Protein AF-A0ABD0QD83-F1 (afdb_monomer)

pLDDT: mean 93.02, std 9.07, range [55.09, 98.88]

Radius of gyration: 26.38 Å; Cα contacts (8 Å, |Δi|>4): 254; chains: 1; bounding box: 64×95×53 Å

Organism: Cirrhinus mrigala (NCBI:txid683832)

Secondary structure (DSSP, 8-state):
-PPPPPPPPPPPPPPPPPPPPPP-----EEEEEE-SSSSPPPPPTT-EEEEEEEEEEEEEETTEEEE--TTSGGGEESS--SS--EEE-TTS-EEES-SS-EEEE-B-SPPPPTT-PPP-GGGGGGGBPEEEEEEESS-------SSSSPPPPPTTPPP---------

Sequence (168 aa):
PRGYPGPSGPSGMPGHIGPPGPSSMDHGFLVTRHSQSVDIPLCPEGTTPIYDGYSLLYVQGNERSHGQDLGTAGSCLRKFSPMPFLFCNINNVCNFASRNDYSYWLTSPEPMPMSMAPITGESIKPFISRCAVCEAPAMVIAVHSQTIQIPPCPQGWASLWIGYSFVM

Solvent-accessible surface area (backbone atoms only — not comparable to full-atom values): 10913 Å² total; per-residue (Å²): 133,86,77,79,83,76,81,82,76,80,83,77,80,83,77,78,84,72,81,79,75,80,81,79,60,71,72,74,29,70,44,30,43,72,45,52,24,71,51,72,40,78,61,43,87,87,40,44,78,75,52,62,27,29,26,40,40,34,36,29,54,90,92,42,76,52,72,38,60,64,60,37,64,79,10,43,35,73,67,86,55,79,64,83,62,70,52,68,50,99,82,78,50,70,49,64,84,78,63,98,55,48,59,42,59,44,44,23,85,60,75,80,60,93,81,74,64,89,74,60,75,79,72,41,56,63,38,41,7,12,10,26,33,18,43,26,64,56,89,84,86,88,80,82,56,94,60,96,59,85,56,79,71,60,94,95,56,81,89,72,80,85,87,78,96,82,90,129

Nearest PDB structures (foldseek):
  5nay-assembly1_A  TM=1.002E+00  e=1.481E-21  Homo sapiens
  1t60-assembly2_G  TM=1.001E+00  e=4.055E-21  Bos taurus
  5naz-assembly1_A  TM=1.002E+00  e=6.567E-20  Homo sapiens
  6mpx-assembly1_A-2  TM=9.991E-01  e=3.660E-19  Homo sapiens
  5nb0-assembly1_C  TM=1.001E+00  e=3.689E-18  Homo sapiens

Structure (mmCIF, N/CA/C/O backbone):
data_AF-A0ABD0QD83-F1
#
_entry.id   AF-A0ABD0QD83-F1
#
loop_
_atom_site.group_PDB
_atom_site.id
_atom_site.type_symbol
_atom_site.label_atom_id
_atom_site.label_alt_id
_atom_site.label_comp_id
_atom_site.label_asym_id
_atom_site.label_entity_id
_atom_site.label_seq_id
_atom_site.pdbx_PDB_ins_code
_atom_site.Cartn_x
_atom_site.Cartn_y
_atom_site.Cartn_z
_atom_site.occupancy
_atom_site.B_iso_or_equiv
_atom_site.auth_seq_id
_atom_site.auth_comp_id
_atom_site.auth_asym_id
_atom_site.auth_atom_id
_atom_site.pdbx_PDB_model_num
ATOM 1 N N . PRO A 1 1 ? -34.441 -77.012 -4.294 1.00 65.44 1 PRO A N 1
ATOM 2 C CA . PRO A 1 1 ? -34.299 -75.736 -5.042 1.00 65.44 1 PRO A CA 1
ATOM 3 C C . PRO A 1 1 ? -34.247 -74.548 -4.071 1.00 65.44 1 PRO A C 1
ATOM 5 O O . PRO A 1 1 ? -35.130 -74.426 -3.230 1.00 65.44 1 PRO A O 1
ATOM 8 N N . ARG A 1 2 ? -33.183 -73.735 -4.121 1.00 62.84 2 ARG A N 1
ATOM 9 C CA . ARG A 1 2 ? -33.012 -72.563 -3.245 1.00 62.84 2 ARG A CA 1
ATOM 10 C C . ARG A 1 2 ? -33.924 -71.441 -3.763 1.00 62.84 2 ARG A C 1
ATOM 12 O O . ARG A 1 2 ? -33.859 -71.128 -4.947 1.00 62.84 2 ARG A O 1
ATOM 19 N N . GLY A 1 3 ? -34.807 -70.918 -2.911 1.00 75.25 3 GLY A N 1
ATOM 20 C CA . GLY A 1 3 ? -35.769 -69.877 -3.289 1.00 75.25 3 GLY A CA 1
ATOM 21 C C . GLY A 1 3 ? -35.077 -68.574 -3.689 1.00 75.25 3 GLY A C 1
ATOM 22 O O . GLY A 1 3 ? -34.010 -68.253 -3.161 1.00 75.25 3 GLY A O 1
ATOM 23 N N . TYR A 1 4 ? -35.676 -67.849 -4.634 1.00 75.00 4 TYR A N 1
ATOM 24 C CA . TYR A 1 4 ? -35.159 -66.560 -5.086 1.00 75.00 4 TYR A CA 1
ATOM 25 C C . TYR A 1 4 ? -35.120 -65.548 -3.926 1.00 75.00 4 TYR A C 1
ATOM 27 O O . TYR A 1 4 ? -36.025 -65.562 -3.086 1.00 75.00 4 TYR A O 1
ATOM 35 N N . PRO A 1 5 ? -34.096 -64.675 -3.861 1.00 80.00 5 PRO A N 1
ATOM 36 C CA . PRO A 1 5 ? -34.051 -63.596 -2.882 1.00 80.00 5 PRO A CA 1
ATOM 37 C C . PRO A 1 5 ? -35.292 -62.707 -2.998 1.00 80.00 5 PRO A C 1
ATOM 39 O O . PRO A 1 5 ? -35.724 -62.382 -4.104 1.00 80.00 5 PRO A O 1
ATOM 42 N N . GLY A 1 6 ? -35.859 -62.328 -1.851 1.00 81.12 6 GLY A N 1
ATOM 43 C CA . GLY A 1 6 ? -36.993 -61.409 -1.804 1.00 81.12 6 GLY A CA 1
ATOM 44 C C . GLY A 1 6 ? -36.632 -60.021 -2.349 1.00 81.12 6 GLY A C 1
ATOM 45 O O . GLY A 1 6 ? -35.451 -59.666 -2.397 1.00 81.12 6 GLY A O 1
ATOM 46 N N . PRO A 1 7 ? -37.635 -59.230 -2.764 1.00 81.94 7 PRO A N 1
ATOM 47 C CA . PRO A 1 7 ? -37.404 -57.876 -3.248 1.00 81.94 7 PRO A CA 1
ATOM 48 C C . PRO A 1 7 ? -36.768 -57.005 -2.158 1.00 81.94 7 PRO A C 1
ATOM 50 O O . PRO A 1 7 ? -37.057 -57.163 -0.969 1.00 81.94 7 PRO A O 1
ATOM 53 N N . SER A 1 8 ? -35.913 -56.071 -2.576 1.00 83.81 8 SER A N 1
ATOM 54 C CA . SER A 1 8 ? -35.342 -55.063 -1.683 1.00 83.81 8 SER A CA 1
ATOM 55 C C . SER A 1 8 ? -36.453 -54.264 -1.001 1.00 83.81 8 SER A C 1
ATOM 57 O O . SER A 1 8 ? -37.439 -53.890 -1.638 1.00 83.81 8 SER A O 1
ATOM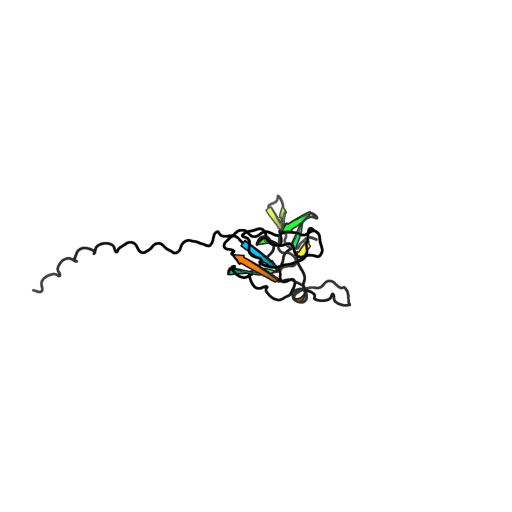 59 N N . GLY A 1 9 ? -36.287 -54.002 0.297 1.00 83.12 9 GLY A N 1
ATOM 60 C CA . GLY A 1 9 ? -37.222 -53.174 1.055 1.00 83.12 9 GLY A CA 1
ATOM 61 C C . GLY A 1 9 ? -37.296 -51.737 0.519 1.00 83.12 9 GLY A C 1
ATOM 62 O O . GLY A 1 9 ? -36.382 -51.289 -0.180 1.00 83.12 9 GLY A O 1
ATOM 63 N N . PRO A 1 10 ? -38.375 -51.003 0.838 1.00 84.50 10 PRO A N 1
ATOM 64 C CA . PRO A 1 10 ? -38.526 -49.615 0.421 1.00 84.50 10 PRO A CA 1
ATOM 65 C C . PRO A 1 10 ? -37.405 -48.740 0.993 1.00 84.50 10 PRO A C 1
ATOM 67 O O . PRO A 1 10 ? -36.903 -48.986 2.092 1.00 84.50 10 PRO A O 1
ATOM 70 N N . SER A 1 11 ? -37.028 -47.697 0.251 1.00 83.44 11 SER A N 1
AT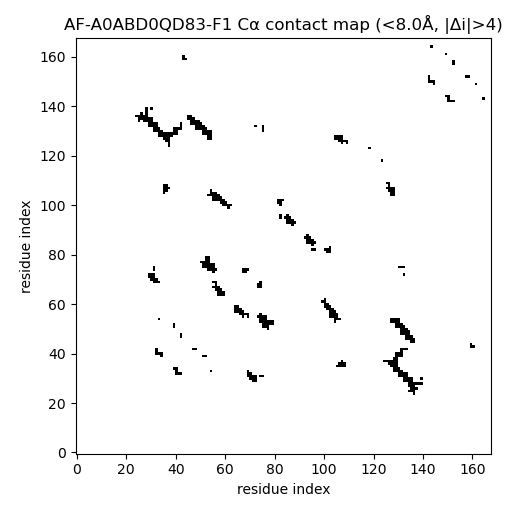OM 71 C CA . SER A 1 11 ? -36.094 -46.680 0.736 1.00 83.44 11 SER A CA 1
ATOM 72 C C . SER A 1 11 ? -36.617 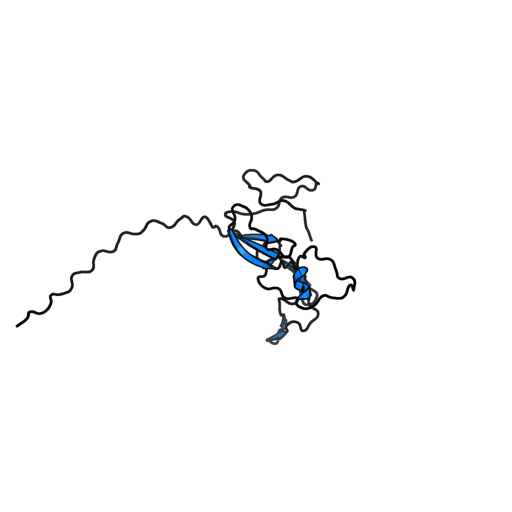-46.045 2.027 1.00 83.44 11 SER A C 1
ATOM 74 O O . SER A 1 11 ? -37.804 -45.734 2.137 1.00 83.44 11 SER A O 1
ATOM 76 N N . GLY A 1 12 ? -35.725 -45.859 3.004 1.00 82.25 12 GLY A N 1
ATOM 77 C CA . GLY A 1 12 ? -36.054 -45.170 4.251 1.00 82.25 12 GLY A CA 1
ATOM 78 C C . GLY A 1 12 ? -36.484 -43.723 4.005 1.00 82.25 12 GLY A C 1
ATOM 79 O O . GLY A 1 12 ? -36.146 -43.127 2.981 1.00 82.25 12 GLY A O 1
ATOM 80 N N . MET A 1 13 ? -37.236 -43.155 4.948 1.00 84.88 13 MET A N 1
ATOM 81 C CA . MET A 1 13 ? -37.636 -41.751 4.864 1.00 84.88 13 MET A CA 1
ATOM 82 C C . MET A 1 13 ? -36.404 -40.830 4.871 1.00 84.88 13 MET A C 1
ATOM 84 O O . MET A 1 13 ? -35.429 -41.130 5.567 1.00 84.88 13 MET A O 1
ATOM 88 N N . PRO A 1 14 ? -36.441 -39.706 4.129 1.00 85.31 14 PRO A N 1
ATOM 89 C CA . PRO A 1 14 ? -35.412 -38.680 4.216 1.00 85.31 14 PRO A CA 1
ATOM 90 C C . PRO A 1 14 ? -35.189 -38.235 5.664 1.00 85.31 14 PRO A C 1
ATOM 92 O O . PRO A 1 14 ? -36.143 -38.073 6.427 1.00 85.31 14 PRO A O 1
ATOM 95 N N . GLY A 1 15 ? -33.921 -38.037 6.029 1.00 82.69 1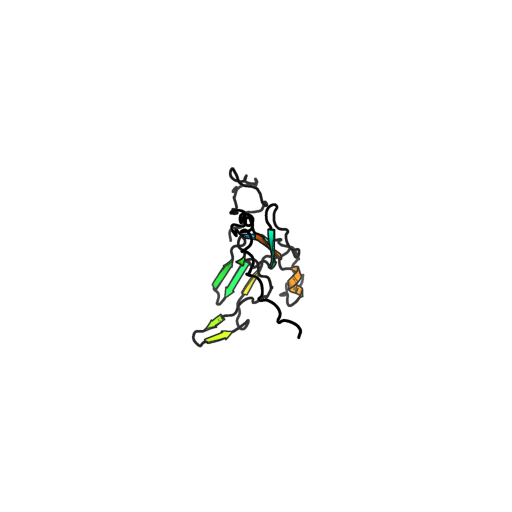5 GLY A N 1
ATOM 96 C CA . GLY A 1 15 ? -33.554 -37.508 7.337 1.00 82.69 15 GLY A CA 1
ATOM 97 C C . GLY A 1 15 ? -34.086 -36.090 7.556 1.00 82.69 15 GLY A C 1
ATOM 98 O O . GLY A 1 15 ? -34.436 -35.374 6.618 1.00 82.69 15 GLY A O 1
ATOM 99 N N . HIS A 1 16 ? -34.132 -35.684 8.820 1.00 85.56 16 HIS A N 1
ATOM 100 C CA . HIS A 1 16 ? -34.564 -34.349 9.216 1.00 85.56 16 HIS A CA 1
ATOM 101 C C . HIS A 1 16 ? -33.615 -33.284 8.651 1.00 85.56 16 HIS A C 1
ATOM 103 O O . HIS A 1 16 ? -32.408 -33.509 8.542 1.00 85.56 16 HIS A O 1
ATOM 109 N N . ILE A 1 17 ? -34.162 -32.111 8.320 1.00 82.62 17 ILE A N 1
ATOM 110 C CA . ILE A 1 17 ? -33.363 -30.949 7.918 1.00 82.62 17 ILE A CA 1
ATOM 111 C C . ILE A 1 17 ? -32.414 -30.599 9.073 1.00 82.62 17 ILE A C 1
ATOM 113 O O . ILE A 1 17 ? -32.842 -30.515 10.227 1.00 82.62 17 ILE A O 1
ATOM 117 N N . GLY A 1 18 ? -31.126 -30.435 8.760 1.00 80.25 18 GLY A N 1
ATOM 118 C CA . GLY A 1 18 ? -30.114 -30.039 9.736 1.00 80.25 18 GLY A CA 1
ATOM 119 C C . GLY A 1 18 ? -30.368 -28.636 10.306 1.00 80.25 18 GLY A C 1
ATOM 120 O O . GLY A 1 18 ? -31.150 -27.868 9.741 1.00 80.25 18 GLY A O 1
ATOM 121 N N . PRO A 1 19 ? -29.718 -28.274 11.422 1.00 81.19 19 PRO A N 1
ATOM 122 C CA . PRO A 1 19 ? -29.822 -26.926 11.965 1.00 81.19 19 PRO A CA 1
ATOM 123 C C . PRO A 1 19 ? -29.359 -25.881 10.931 1.00 81.19 19 PRO A C 1
ATOM 125 O O . PRO A 1 19 ? -28.487 -26.182 10.109 1.00 81.19 19 PRO A O 1
ATOM 128 N N . PRO A 1 20 ? -29.909 -24.653 10.970 1.00 75.25 20 PRO A N 1
ATOM 129 C CA . PRO A 1 20 ? -29.386 -23.545 10.182 1.00 75.25 20 PRO A CA 1
ATOM 130 C C . PRO A 1 20 ? -27.884 -23.373 10.429 1.00 75.25 20 PRO A C 1
ATOM 132 O O . PRO A 1 20 ? -27.423 -23.496 11.566 1.00 75.25 20 PRO A O 1
ATOM 135 N N . GLY A 1 21 ? -27.128 -23.078 9.369 1.00 66.94 21 GLY A N 1
ATOM 136 C CA . GLY A 1 21 ? -25.731 -22.671 9.513 1.00 66.94 21 GLY A CA 1
ATOM 137 C C . GLY A 1 21 ? -25.606 -21.410 10.383 1.00 66.94 21 GLY A C 1
ATOM 138 O O . GLY A 1 21 ? -26.589 -20.678 10.542 1.00 66.94 21 GLY A O 1
ATOM 139 N N . PRO A 1 22 ? -24.423 -21.141 10.962 1.00 67.81 22 PRO A N 1
ATOM 140 C CA . PRO A 1 22 ? -24.191 -19.912 11.713 1.00 67.81 22 PRO A CA 1
ATOM 141 C C . PRO A 1 22 ? -24.544 -18.689 10.855 1.00 67.81 22 PRO A C 1
ATOM 143 O O . PRO A 1 22 ? -24.299 -18.676 9.648 1.00 67.81 22 PRO A O 1
ATOM 146 N N . SER A 1 23 ? -25.141 -17.670 11.477 1.00 57.94 23 SER A N 1
ATOM 147 C CA . SER A 1 23 ? -25.410 -16.383 10.831 1.00 57.94 23 SER A CA 1
ATOM 148 C C . SER A 1 23 ? -24.121 -15.856 10.201 1.00 57.94 23 SER A C 1
ATOM 150 O O . SER A 1 23 ? -23.122 -15.754 10.913 1.00 57.94 23 SER A O 1
ATOM 152 N N . SER A 1 24 ? -24.125 -15.523 8.905 1.00 56.62 24 SER A N 1
ATOM 153 C CA . SER A 1 24 ? -22.966 -14.901 8.258 1.00 56.62 24 SER A CA 1
ATOM 154 C C . SER A 1 24 ? -22.737 -13.518 8.877 1.00 56.62 24 SER A C 1
ATOM 156 O O . SER A 1 24 ? -23.367 -12.540 8.479 1.00 56.62 24 SER A O 1
ATOM 158 N N . MET A 1 25 ? -21.890 -13.449 9.906 1.00 55.09 25 MET A N 1
ATOM 159 C CA . MET A 1 25 ? -21.408 -12.186 10.477 1.00 55.09 25 MET A CA 1
ATOM 160 C C . MET A 1 25 ? -20.442 -11.469 9.522 1.00 55.09 25 MET A C 1
ATOM 162 O O . MET A 1 25 ? -20.202 -10.275 9.678 1.00 55.09 25 MET A O 1
ATOM 166 N N . ASP A 1 26 ? -19.936 -12.178 8.513 1.00 61.59 26 ASP A N 1
ATOM 167 C CA . ASP A 1 26 ? -19.058 -11.641 7.483 1.00 61.59 26 ASP A CA 1
ATOM 168 C C . ASP A 1 26 ? -19.878 -10.904 6.422 1.00 61.59 26 ASP A C 1
ATOM 170 O O . ASP A 1 26 ? -20.315 -11.450 5.409 1.00 61.59 26 ASP A O 1
ATOM 174 N N . HIS A 1 27 ? -20.112 -9.619 6.679 1.00 67.62 27 HIS A N 1
ATOM 175 C CA . HIS A 1 27 ? -20.714 -8.695 5.719 1.00 67.62 27 HIS A CA 1
ATOM 176 C C . HIS A 1 27 ? -19.755 -8.308 4.571 1.00 67.62 27 HIS A C 1
ATOM 178 O O . HIS A 1 27 ? -20.112 -7.475 3.737 1.00 67.62 27 HIS A O 1
ATOM 184 N N . GLY A 1 28 ? -18.560 -8.911 4.506 1.00 83.25 28 GLY A N 1
ATOM 185 C CA . GLY A 1 28 ? -17.597 -8.740 3.417 1.00 83.25 28 GLY A CA 1
ATOM 186 C C . GLY A 1 28 ? -16.917 -7.371 3.377 1.00 83.25 28 GLY A C 1
ATOM 187 O O . GLY A 1 28 ? -16.445 -6.958 2.315 1.00 83.25 28 GLY A O 1
ATOM 188 N N . PHE A 1 29 ? -16.879 -6.632 4.494 1.00 94.12 29 PHE A N 1
ATOM 189 C CA . PHE A 1 29 ? -16.123 -5.382 4.557 1.00 94.12 29 PHE A CA 1
ATOM 190 C C . PHE A 1 29 ? -14.629 -5.686 4.593 1.00 94.12 29 PHE A C 1
ATOM 192 O O . PHE A 1 29 ? -14.179 -6.563 5.324 1.00 94.12 29 PHE A O 1
ATOM 199 N N . LEU A 1 30 ? -13.853 -4.937 3.814 1.00 96.25 30 LEU A N 1
ATOM 200 C CA . LEU A 1 30 ? -12.408 -5.104 3.732 1.00 96.25 30 LEU A CA 1
ATOM 201 C C . LEU A 1 30 ? -11.701 -3.893 4.323 1.00 96.25 30 LEU A C 1
ATOM 203 O O . LEU A 1 30 ? -12.121 -2.754 4.119 1.00 96.25 30 LEU A O 1
ATOM 207 N N . VAL A 1 31 ? -10.588 -4.153 4.996 1.00 97.62 31 VAL A N 1
ATOM 208 C CA . VAL A 1 31 ? -9.639 -3.136 5.436 1.00 97.62 31 VAL A CA 1
ATOM 209 C C . VAL A 1 31 ? -8.231 -3.568 5.048 1.00 97.62 31 VAL A C 1
ATOM 211 O O . VAL A 1 31 ? -7.815 -4.696 5.315 1.00 97.62 31 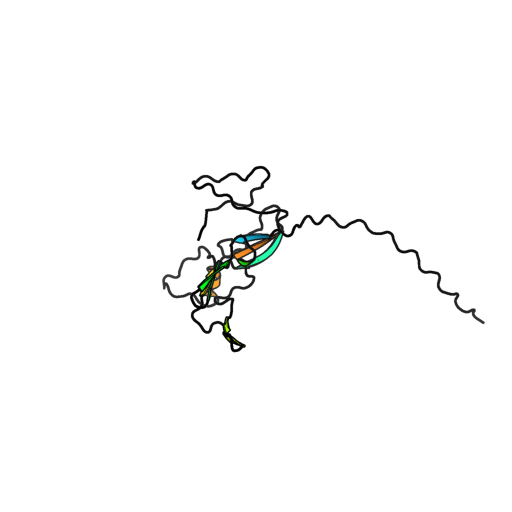VAL A O 1
ATOM 214 N N . THR A 1 32 ? -7.487 -2.668 4.410 1.00 98.62 32 THR A N 1
ATOM 215 C CA . THR A 1 32 ? -6.078 -2.895 4.076 1.00 98.62 32 THR A CA 1
ATOM 216 C C . THR A 1 32 ? -5.183 -2.158 5.059 1.00 98.62 32 THR A C 1
ATOM 218 O O . THR A 1 32 ? -5.387 -0.979 5.349 1.00 98.62 32 THR A O 1
ATOM 221 N N . ARG A 1 33 ? -4.160 -2.848 5.567 1.00 98.62 33 ARG A N 1
ATOM 222 C CA . ARG A 1 33 ? -3.128 -2.268 6.428 1.00 98.62 33 ARG A CA 1
ATOM 223 C C . ARG A 1 33 ? -1.770 -2.358 5.748 1.00 98.62 33 ARG A C 1
ATOM 225 O O . ARG A 1 33 ? -1.404 -3.410 5.231 1.00 98.62 33 ARG A O 1
ATOM 232 N N . HIS A 1 34 ? -1.006 -1.273 5.805 1.00 98.75 34 HIS A N 1
ATOM 233 C CA . HIS A 1 34 ? 0.349 -1.177 5.264 1.00 98.75 34 HIS A CA 1
ATOM 234 C C . HIS A 1 34 ? 1.360 -1.090 6.411 1.00 98.75 34 HIS A C 1
ATOM 236 O O . HIS A 1 34 ? 1.143 -0.342 7.362 1.00 98.75 34 HIS A O 1
ATOM 242 N N . SER A 1 35 ? 2.450 -1.858 6.351 1.00 98.56 35 SER A N 1
ATOM 243 C CA . SER A 1 35 ? 3.458 -1.880 7.422 1.00 98.56 35 SER A CA 1
ATOM 244 C C . SER A 1 35 ? 4.472 -0.747 7.335 1.00 98.56 35 SER A C 1
ATOM 246 O O . SER A 1 35 ? 5.107 -0.433 8.336 1.00 98.56 35 SER A O 1
ATOM 248 N N . GLN A 1 36 ? 4.666 -0.180 6.137 1.00 98.50 36 GLN A N 1
ATOM 249 C CA . GLN A 1 36 ? 5.809 0.687 5.824 1.00 98.50 36 GLN A CA 1
ATOM 250 C C . GLN A 1 36 ? 7.150 0.039 6.220 1.00 98.50 36 GLN A C 1
ATOM 252 O O . GLN A 1 36 ? 8.095 0.718 6.602 1.00 98.50 36 GLN A O 1
ATOM 257 N N . SER A 1 37 ? 7.225 -1.295 6.150 1.00 98.50 37 SER A N 1
ATOM 258 C CA . SER A 1 37 ? 8.413 -2.112 6.404 1.00 98.50 37 SE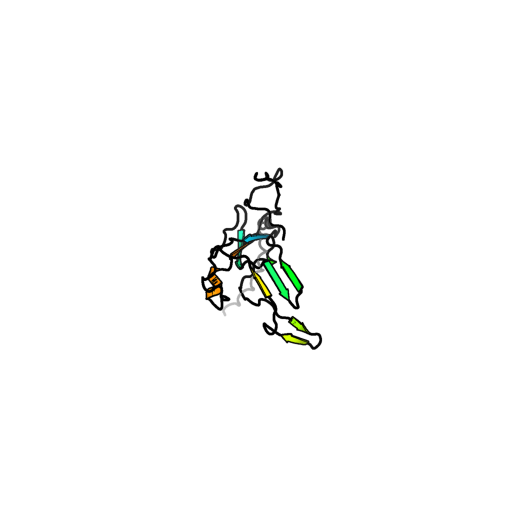R A CA 1
ATOM 259 C C . SER A 1 37 ? 8.402 -3.364 5.515 1.00 98.50 37 SER A C 1
ATOM 261 O O . SER A 1 37 ? 7.444 -3.616 4.777 1.00 98.50 37 SER A O 1
ATOM 263 N N . VAL A 1 38 ? 9.464 -4.169 5.585 1.00 98.38 38 VAL A N 1
ATOM 264 C CA . VAL A 1 38 ? 9.551 -5.460 4.875 1.00 98.38 38 VAL A CA 1
ATOM 265 C C . VAL A 1 38 ? 8.739 -6.577 5.539 1.00 98.38 38 VAL A C 1
ATOM 267 O O . VAL A 1 38 ? 8.544 -7.639 4.938 1.00 98.38 38 VAL A O 1
ATOM 270 N N . ASP A 1 39 ? 8.244 -6.330 6.752 1.00 98.50 39 ASP A N 1
ATOM 271 C CA . ASP A 1 39 ? 7.463 -7.276 7.538 1.00 98.50 39 ASP A CA 1
ATOM 272 C C . ASP A 1 39 ? 5.976 -7.131 7.229 1.00 98.50 39 ASP A C 1
ATOM 274 O O . ASP A 1 39 ? 5.462 -6.027 7.030 1.00 98.50 39 ASP A O 1
ATOM 278 N N . ILE A 1 40 ? 5.271 -8.259 7.190 1.00 98.69 40 ILE A N 1
ATOM 279 C CA . ILE A 1 40 ? 3.827 -8.289 6.947 1.00 98.69 40 ILE A CA 1
ATOM 280 C C . ILE A 1 40 ? 3.116 -7.697 8.177 1.00 98.69 40 ILE A C 1
ATOM 282 O O . ILE A 1 40 ? 3.355 -8.172 9.291 1.00 98.69 40 ILE A O 1
ATOM 286 N N . PRO A 1 41 ? 2.242 -6.684 8.019 1.00 98.50 41 PRO A N 1
ATOM 287 C CA . PRO A 1 41 ? 1.512 -6.130 9.150 1.00 98.50 41 PRO A CA 1
ATOM 288 C C . PRO A 1 41 ? 0.460 -7.122 9.655 1.00 98.50 41 PRO A C 1
ATOM 290 O O . PRO A 1 41 ? -0.186 -7.818 8.874 1.00 98.50 41 PRO A O 1
ATOM 293 N N . LEU A 1 42 ? 0.242 -7.145 10.970 1.00 98.12 42 LEU A N 1
ATOM 294 C CA . LEU A 1 42 ? -0.849 -7.916 11.564 1.00 98.12 42 LEU A CA 1
ATOM 295 C C . LEU A 1 42 ? -2.199 -7.246 11.292 1.00 98.12 42 LEU A C 1
ATOM 297 O O . LEU A 1 42 ? -2.324 -6.016 11.382 1.00 98.12 42 LEU A O 1
ATOM 301 N N . CYS A 1 43 ? -3.217 -8.063 11.028 1.00 97.94 43 CYS A N 1
ATOM 302 C CA . CYS A 1 43 ? -4.596 -7.594 10.994 1.00 97.94 43 CYS A CA 1
ATOM 303 C C . CYS A 1 43 ? -5.001 -7.018 12.364 1.00 97.94 43 CYS A C 1
ATOM 305 O O . CYS A 1 43 ? -4.601 -7.570 13.394 1.00 97.94 43 CYS A O 1
ATOM 307 N N . PRO A 1 44 ? -5.732 -5.889 12.403 1.00 97.19 44 PRO A N 1
ATOM 308 C CA . PRO A 1 44 ? -6.241 -5.319 13.647 1.00 97.19 44 PRO A CA 1
ATOM 309 C C . PRO A 1 44 ? -7.128 -6.291 14.433 1.00 97.19 44 PRO A C 1
ATOM 311 O O . PRO A 1 44 ? -7.722 -7.213 13.871 1.00 97.19 44 PRO A O 1
ATOM 314 N N . GLU A 1 45 ? -7.258 -6.049 15.734 1.00 94.94 45 GLU A N 1
ATOM 315 C CA . GLU A 1 45 ? -8.153 -6.825 16.590 1.00 94.94 45 GLU A CA 1
ATOM 316 C C . GLU A 1 45 ? -9.597 -6.798 16.059 1.00 94.94 45 GLU A C 1
ATOM 318 O O . GLU A 1 45 ? -10.084 -5.768 15.593 1.00 94.94 45 GLU A O 1
ATOM 323 N N . GLY A 1 46 ? -10.273 -7.950 16.094 1.00 92.12 46 GLY A N 1
ATOM 324 C CA . GLY A 1 46 ? -11.635 -8.097 15.572 1.00 92.12 46 GLY A CA 1
ATOM 325 C C . GLY A 1 46 ? -11.735 -8.238 14.049 1.00 92.12 46 GLY A C 1
ATOM 326 O O . GLY A 1 46 ? -12.848 -8.286 13.533 1.00 92.12 46 GLY A O 1
ATOM 327 N N . THR A 1 47 ? -10.608 -8.328 13.335 1.00 95.06 47 THR A N 1
ATOM 328 C CA . THR A 1 47 ? -10.560 -8.597 11.886 1.00 95.06 47 THR A CA 1
ATOM 329 C C . THR A 1 47 ? -9.821 -9.903 11.590 1.00 95.06 47 THR A C 1
ATOM 331 O O . THR A 1 47 ? -8.992 -10.350 12.389 1.00 95.06 47 THR A O 1
ATOM 334 N N . THR A 1 48 ? -10.103 -10.529 10.448 1.00 95.31 48 THR A N 1
ATOM 335 C CA . THR A 1 48 ? -9.483 -11.799 10.034 1.00 95.31 48 THR A CA 1
ATOM 336 C C . THR A 1 48 ? -8.614 -11.607 8.784 1.00 95.31 48 THR A C 1
ATOM 338 O O . THR A 1 48 ? -8.995 -10.876 7.872 1.00 95.31 48 THR A O 1
ATOM 341 N N . PRO A 1 49 ? -7.415 -12.214 8.705 1.00 96.94 49 PRO A N 1
ATOM 342 C CA . PRO A 1 49 ? -6.552 -12.072 7.534 1.00 96.94 49 PRO A CA 1
ATOM 343 C C . PRO A 1 49 ? -7.109 -12.826 6.323 1.00 96.94 49 PRO A C 1
ATOM 345 O O . PRO A 1 49 ? -7.455 -14.001 6.429 1.00 96.94 49 PRO A O 1
ATOM 348 N N . ILE A 1 50 ? -7.105 -12.177 5.155 1.00 97.00 50 ILE A N 1
ATOM 349 C CA . ILE A 1 50 ? -7.462 -12.802 3.872 1.00 97.00 50 ILE A CA 1
ATOM 350 C C . ILE A 1 50 ? -6.201 -13.143 3.076 1.00 97.00 50 ILE A C 1
ATOM 352 O O . ILE A 1 50 ? -6.021 -14.280 2.639 1.00 97.00 50 ILE A O 1
ATOM 356 N N . TYR A 1 51 ? -5.337 -12.152 2.841 1.00 98.38 51 TYR A N 1
ATOM 357 C CA . TYR A 1 51 ? -4.062 -12.332 2.145 1.00 98.38 51 TYR A CA 1
ATOM 358 C C . TYR A 1 51 ? -3.093 -11.178 2.426 1.00 98.38 51 TYR A C 1
ATOM 360 O O . TYR A 1 51 ? -3.499 -10.090 2.836 1.00 98.38 51 TYR A O 1
ATOM 368 N N . ASP A 1 52 ? -1.814 -11.402 2.142 1.00 98.75 52 ASP A N 1
ATOM 369 C CA . ASP A 1 52 ? -0.757 -10.397 2.202 1.00 98.75 52 ASP A CA 1
ATOM 370 C C . ASP A 1 52 ? -0.152 -10.090 0.820 1.00 98.75 52 ASP A C 1
ATOM 372 O O . ASP A 1 52 ? -0.350 -10.815 -0.164 1.00 98.75 52 ASP A O 1
ATOM 376 N N . GLY A 1 53 ? 0.582 -8.983 0.734 1.00 98.62 53 GLY A N 1
ATOM 377 C CA . GLY A 1 53 ? 1.193 -8.536 -0.513 1.00 98.62 53 GLY A CA 1
ATOM 378 C C . GLY A 1 53 ? 2.172 -7.380 -0.344 1.00 98.62 53 GLY A C 1
ATOM 379 O O . GLY A 1 53 ? 2.808 -7.222 0.702 1.00 98.62 53 GLY A O 1
ATOM 380 N N . TYR A 1 54 ? 2.284 -6.583 -1.404 1.00 98.81 54 TYR A N 1
ATOM 381 C CA . TYR A 1 54 ? 3.121 -5.397 -1.531 1.00 98.81 54 TYR A CA 1
ATOM 382 C C . TYR A 1 54 ? 2.261 -4.148 -1.741 1.00 98.81 54 TYR A C 1
ATOM 384 O O . TYR A 1 54 ? 1.258 -4.183 -2.459 1.00 98.81 54 TYR A O 1
ATOM 392 N N . SER A 1 55 ? 2.683 -3.051 -1.119 1.00 98.75 55 SER A N 1
ATOM 393 C CA . SER A 1 55 ? 1.931 -1.801 -1.012 1.00 98.75 55 SER A CA 1
ATOM 394 C C . SER A 1 55 ? 2.037 -0.937 -2.276 1.00 98.75 55 SER A C 1
ATOM 396 O O . SER A 1 55 ? 2.951 -0.120 -2.391 1.00 98.75 55 SER A O 1
ATOM 398 N N . LEU A 1 56 ? 1.114 -1.103 -3.222 1.00 98.62 56 LEU A N 1
ATOM 399 C CA . LEU A 1 56 ? 0.983 -0.262 -4.413 1.00 98.62 56 LEU A CA 1
ATOM 400 C C . LEU A 1 56 ? 0.319 1.075 -4.051 1.00 98.62 56 LEU A C 1
ATOM 402 O O . LEU A 1 56 ? -0.750 1.091 -3.447 1.00 98.62 56 LEU A O 1
ATOM 406 N N . LEU A 1 57 ? 0.921 2.186 -4.479 1.00 97.88 57 LEU A N 1
ATOM 407 C CA . LEU A 1 57 ? 0.361 3.528 -4.309 1.00 97.88 57 LEU A CA 1
ATOM 408 C C . LEU A 1 57 ? -0.347 3.997 -5.588 1.00 97.88 57 LEU A C 1
ATOM 410 O O . LEU A 1 57 ? -1.545 4.274 -5.589 1.00 97.88 57 LEU A O 1
ATOM 414 N N . TYR A 1 58 ? 0.384 4.066 -6.702 1.00 97.19 58 TYR A N 1
ATOM 415 C CA . TYR A 1 58 ? -0.178 4.425 -8.004 1.00 97.19 58 TYR A CA 1
ATOM 416 C C . TYR A 1 58 ? 0.685 3.915 -9.156 1.00 97.19 58 TYR A C 1
ATOM 418 O O . TYR A 1 58 ? 1.851 3.558 -8.986 1.00 97.19 58 TYR A O 1
ATOM 426 N N . VAL A 1 59 ? 0.108 3.890 -10.351 1.00 96.88 59 VAL A N 1
ATOM 427 C CA . VAL A 1 59 ? 0.819 3.623 -11.606 1.00 96.88 59 VAL A CA 1
ATOM 428 C C . VAL A 1 59 ? 0.739 4.841 -12.512 1.00 96.88 59 VAL A C 1
ATOM 430 O O . VAL A 1 59 ? -0.216 5.614 -12.433 1.00 96.88 59 VAL A O 1
ATOM 433 N N . GLN A 1 60 ? 1.725 5.015 -13.381 1.00 96.94 60 GLN A N 1
ATOM 434 C CA . GLN A 1 60 ? 1.716 6.039 -14.416 1.00 96.94 60 GLN A CA 1
ATOM 435 C C . GLN A 1 60 ? 1.950 5.376 -15.768 1.00 96.94 60 GLN A C 1
ATOM 437 O O . GLN A 1 60 ? 3.018 4.827 -16.022 1.00 96.94 60 GLN A O 1
ATOM 442 N N . GLY A 1 61 ? 0.935 5.422 -16.624 1.00 93.31 61 GLY A N 1
ATOM 443 C CA . GLY A 1 61 ? 0.979 4.866 -17.970 1.00 93.31 61 GLY A CA 1
ATOM 444 C C . GLY A 1 61 ? 0.685 5.953 -18.989 1.00 93.31 61 GLY A C 1
ATOM 445 O O . GLY A 1 61 ? -0.285 6.695 -18.824 1.00 93.31 61 GLY A O 1
ATOM 446 N N . ASN A 1 62 ? 1.503 6.061 -20.038 1.00 91.88 62 ASN A N 1
ATOM 447 C CA . ASN A 1 62 ? 1.357 7.101 -21.062 1.00 91.88 62 ASN A CA 1
ATOM 448 C C . ASN A 1 62 ? 1.222 8.503 -20.427 1.00 91.88 62 ASN A C 1
ATOM 450 O O . ASN A 1 62 ? 0.279 9.242 -20.714 1.00 91.88 62 ASN A O 1
ATOM 454 N N . GLU A 1 63 ? 2.128 8.797 -19.487 1.00 91.00 63 GLU A N 1
ATOM 455 C CA . GLU A 1 63 ? 2.212 10.036 -18.697 1.00 91.00 63 GLU A CA 1
ATOM 456 C C . GLU A 1 63 ? 1.016 10.336 -17.775 1.00 91.00 63 GLU A C 1
ATOM 458 O O . GLU A 1 63 ? 1.035 11.333 -17.055 1.00 91.00 63 GLU A O 1
ATOM 463 N N . ARG A 1 64 ? 0.010 9.457 -17.699 1.00 93.75 64 ARG A N 1
ATOM 464 C CA . ARG A 1 64 ? -1.173 9.633 -16.851 1.00 93.75 64 ARG A CA 1
ATOM 465 C C . ARG A 1 64 ? -1.098 8.765 -15.602 1.00 93.75 64 ARG A C 1
ATOM 467 O O . ARG A 1 64 ? -0.926 7.552 -15.703 1.00 93.75 64 ARG A O 1
ATOM 474 N N . SER A 1 65 ? -1.278 9.378 -14.435 1.00 94.50 65 SER A N 1
ATOM 475 C CA . SER A 1 65 ? -1.317 8.677 -13.153 1.00 94.50 65 SER A CA 1
ATOM 476 C C . SER A 1 65 ? -2.700 8.090 -12.849 1.00 94.50 65 SER A C 1
ATOM 478 O O . SER A 1 65 ? -3.743 8.664 -13.176 1.00 94.50 65 SER A O 1
ATOM 480 N N . HIS A 1 66 ? -2.703 6.925 -12.207 1.00 95.81 66 HIS A N 1
ATOM 481 C CA . HIS A 1 66 ? -3.886 6.271 -11.667 1.00 95.81 66 HIS A CA 1
ATOM 482 C C . HIS A 1 66 ? -3.543 5.635 -10.316 1.00 95.81 66 HIS A C 1
ATOM 484 O O . HIS A 1 66 ? -2.741 4.701 -10.246 1.00 95.81 66 HIS A O 1
ATOM 490 N N . GLY A 1 67 ? -4.116 6.190 -9.247 1.00 94.62 67 GLY A N 1
ATOM 491 C CA . GLY A 1 67 ? -3.886 5.759 -7.869 1.00 94.62 67 GLY A CA 1
ATOM 492 C C . GLY A 1 67 ? -4.854 4.687 -7.396 1.00 94.62 67 GLY A C 1
ATOM 493 O O . GLY A 1 67 ? -5.952 4.545 -7.932 1.00 94.62 67 GLY A O 1
ATOM 494 N N . GLN A 1 68 ? -4.428 3.950 -6.374 1.00 94.94 68 GLN A N 1
ATOM 495 C CA . GLN A 1 68 ? -5.280 3.072 -5.581 1.00 94.94 68 GLN A CA 1
ATOM 496 C C . GLN A 1 68 ? -5.400 3.661 -4.178 1.00 94.94 68 GLN A C 1
ATOM 498 O O . GLN A 1 68 ? -4.404 4.073 -3.587 1.00 94.94 68 GLN A O 1
ATOM 503 N N . ASP A 1 69 ? -6.618 3.707 -3.647 1.00 97.19 69 ASP A N 1
ATOM 504 C CA . ASP A 1 69 ? -6.834 4.125 -2.265 1.00 97.19 69 ASP A CA 1
ATOM 505 C C . ASP A 1 69 ? -6.179 3.102 -1.320 1.00 97.19 69 ASP A C 1
ATOM 507 O O . ASP A 1 69 ? -6.481 1.905 -1.386 1.00 97.19 69 ASP A O 1
ATOM 511 N N . LEU A 1 70 ? -5.283 3.577 -0.448 1.00 98.19 70 LEU A N 1
ATOM 512 C CA . LEU A 1 70 ? -4.536 2.759 0.512 1.00 98.19 70 LEU A CA 1
ATOM 513 C C . LEU A 1 70 ? -5.439 2.055 1.541 1.00 98.19 70 LEU A C 1
ATOM 515 O O . LEU A 1 70 ? -5.021 1.070 2.141 1.00 98.19 70 LEU A O 1
ATOM 519 N N . GLY A 1 71 ? -6.679 2.508 1.740 1.00 97.31 71 GLY A N 1
ATOM 520 C CA . GLY A 1 71 ? -7.663 1.816 2.574 1.00 97.31 71 GLY A CA 1
ATOM 521 C C . GLY A 1 71 ? -8.299 0.590 1.906 1.00 97.31 71 GLY A C 1
ATOM 522 O O . GLY A 1 71 ? -8.952 -0.201 2.586 1.00 97.31 71 GLY A O 1
ATOM 523 N N . THR A 1 72 ? -8.118 0.410 0.593 1.00 97.44 72 THR A N 1
ATOM 524 C CA . THR A 1 72 ? -8.797 -0.625 -0.207 1.00 97.44 72 THR A CA 1
ATOM 525 C C . THR A 1 72 ? -7.886 -1.798 -0.553 1.00 97.44 72 THR A C 1
ATOM 527 O O . THR A 1 72 ? -6.664 -1.696 -0.523 1.00 97.44 72 THR A O 1
ATOM 530 N N . ALA A 1 73 ? -8.455 -2.945 -0.932 1.00 97.75 73 ALA A N 1
ATOM 531 C CA . ALA A 1 73 ? -7.666 -4.119 -1.325 1.00 97.75 73 ALA A CA 1
ATOM 532 C C . ALA A 1 73 ? -6.818 -3.896 -2.601 1.00 97.75 73 ALA A C 1
ATOM 534 O O . ALA A 1 73 ? -5.829 -4.600 -2.813 1.00 97.75 73 ALA A O 1
ATOM 535 N N . GLY A 1 74 ? -7.174 -2.909 -3.437 1.00 97.50 74 GLY A N 1
ATOM 536 C CA . GLY A 1 74 ? -6.470 -2.585 -4.683 1.00 97.50 74 GLY A CA 1
ATOM 537 C C . GLY A 1 74 ? -5.039 -2.078 -4.477 1.00 97.50 74 GLY A C 1
ATOM 538 O O . GLY A 1 74 ? -4.185 -2.293 -5.336 1.00 97.50 74 GLY A O 1
ATOM 539 N N . SER A 1 75 ? -4.746 -1.480 -3.318 1.00 98.56 75 SER A N 1
ATOM 540 C CA . SER A 1 75 ? -3.394 -1.057 -2.938 1.00 98.56 75 SER A CA 1
ATOM 541 C C . SER A 1 75 ? -2.496 -2.216 -2.484 1.00 98.56 75 SER A C 1
ATOM 543 O O . SER A 1 75 ? -1.308 -2.009 -2.247 1.00 98.56 75 SER A O 1
ATOM 545 N N . CYS A 1 76 ? -3.019 -3.442 -2.350 1.00 98.69 76 CYS A N 1
ATOM 546 C CA . CYS A 1 76 ? -2.263 -4.591 -1.858 1.00 98.69 76 CYS A CA 1
ATOM 547 C C . CYS A 1 76 ? -2.144 -5.696 -2.913 1.00 98.69 76 CYS A C 1
ATOM 549 O O . CYS A 1 76 ? -2.992 -6.587 -3.021 1.00 98.69 76 CYS A O 1
ATOM 551 N N . LEU A 1 77 ? -1.064 -5.663 -3.699 1.00 98.50 77 LEU A N 1
ATOM 552 C CA . LEU A 1 77 ? -0.809 -6.648 -4.751 1.00 98.50 77 LEU A CA 1
ATOM 553 C C . LEU A 1 77 ? 0.009 -7.831 -4.228 1.00 98.50 77 LEU A C 1
ATOM 555 O O . LEU A 1 77 ? 1.091 -7.660 -3.678 1.00 98.50 77 LEU A O 1
ATOM 559 N N . ARG A 1 78 ? -0.449 -9.061 -4.488 1.00 98.06 78 ARG A N 1
ATOM 560 C CA . ARG A 1 78 ? 0.244 -10.297 -4.057 1.00 98.06 78 ARG A CA 1
ATOM 561 C C . ARG A 1 78 ? 1.639 -10.482 -4.657 1.00 98.06 78 ARG A C 1
ATOM 563 O O . ARG A 1 78 ? 2.440 -11.250 -4.136 1.00 98.06 78 ARG A O 1
ATOM 570 N N . LYS A 1 79 ? 1.917 -9.836 -5.790 1.00 97.69 79 LYS A N 1
ATOM 571 C CA . LYS A 1 79 ? 3.195 -9.927 -6.498 1.00 97.69 79 LYS A CA 1
ATOM 572 C C . LYS A 1 79 ? 3.710 -8.530 -6.789 1.00 97.69 79 LYS A C 1
ATOM 574 O O . LYS A 1 79 ? 2.982 -7.703 -7.331 1.00 97.69 79 LYS A O 1
ATOM 579 N N . PHE A 1 80 ? 4.973 -8.309 -6.459 1.00 98.00 80 PHE A N 1
ATOM 580 C CA . PHE A 1 80 ? 5.689 -7.105 -6.836 1.00 98.00 80 PHE A CA 1
ATOM 581 C C . PHE A 1 80 ? 6.217 -7.217 -8.271 1.00 98.00 80 PHE A C 1
ATOM 583 O O . PHE A 1 80 ? 6.689 -8.273 -8.693 1.00 98.00 80 PHE A O 1
ATOM 590 N N . SER A 1 81 ? 6.158 -6.108 -9.002 1.00 96.81 81 SER A N 1
ATOM 591 C CA . SER A 1 81 ? 6.860 -5.903 -10.267 1.00 96.81 81 SER A CA 1
ATOM 592 C C . SER A 1 81 ? 7.100 -4.403 -10.439 1.00 96.81 81 SER A C 1
ATOM 594 O O . SER A 1 81 ? 6.151 -3.641 -10.249 1.00 96.81 81 SER A O 1
ATOM 596 N N . PRO A 1 82 ? 8.293 -3.957 -10.875 1.00 95.56 82 PRO A N 1
ATOM 597 C CA . PRO A 1 82 ? 8.502 -2.565 -11.281 1.00 95.56 82 PRO A CA 1
ATOM 598 C C . PRO A 1 82 ? 7.556 -2.121 -12.412 1.00 95.56 82 PRO A C 1
ATOM 600 O O . PRO A 1 82 ? 7.279 -0.933 -12.556 1.00 95.56 82 PRO A O 1
ATOM 603 N N . MET A 1 83 ? 7.028 -3.076 -13.186 1.00 96.25 83 MET A N 1
ATOM 604 C CA . MET A 1 83 ? 6.011 -2.862 -14.215 1.00 96.25 83 MET A CA 1
ATOM 605 C C . MET A 1 83 ? 4.852 -3.857 -14.017 1.00 96.25 83 MET A C 1
ATOM 607 O O . MET A 1 83 ? 4.900 -4.968 -14.553 1.00 96.25 83 MET A O 1
ATOM 611 N N . PRO A 1 84 ? 3.829 -3.536 -13.201 1.00 95.75 84 PRO A N 1
ATOM 612 C CA . PRO A 1 84 ? 2.752 -4.471 -12.867 1.00 95.75 84 PRO A CA 1
ATOM 613 C C . PRO A 1 84 ? 1.600 -4.485 -13.889 1.00 95.75 84 PRO A C 1
ATOM 615 O O . PRO A 1 84 ? 0.576 -5.116 -13.642 1.00 95.75 84 PRO A O 1
ATOM 618 N N . PHE A 1 85 ? 1.738 -3.796 -15.025 1.00 94.75 85 PHE A N 1
ATOM 619 C CA . PHE A 1 85 ? 0.697 -3.687 -16.045 1.00 94.75 85 PHE A CA 1
ATOM 620 C C . PHE A 1 85 ? 1.269 -3.739 -17.468 1.00 94.75 85 PHE A C 1
ATOM 622 O O . PHE A 1 85 ? 2.479 -3.711 -17.685 1.00 94.75 85 PHE A O 1
ATOM 629 N N . LEU A 1 86 ? 0.365 -3.831 -18.440 1.00 95.56 86 LEU A N 1
ATOM 630 C CA . LEU A 1 86 ? 0.635 -3.748 -19.872 1.00 95.56 86 LEU A CA 1
ATOM 631 C C . LEU A 1 86 ? -0.371 -2.793 -20.513 1.00 95.56 86 LEU A C 1
ATOM 633 O O . LEU A 1 86 ? -1.418 -2.509 -19.929 1.00 95.56 86 LEU A O 1
ATOM 637 N N . PHE A 1 87 ? -0.081 -2.324 -21.722 1.00 93.62 87 PHE A N 1
ATOM 638 C CA . PHE A 1 87 ? -1.018 -1.515 -22.498 1.00 93.62 87 PHE A CA 1
ATOM 639 C C . PHE A 1 87 ? -1.248 -2.142 -23.872 1.00 93.62 87 PHE A C 1
ATOM 641 O O . PHE A 1 87 ? -0.335 -2.719 -24.466 1.00 93.62 87 PHE A O 1
ATOM 648 N N . CYS A 1 88 ? -2.466 -2.008 -24.392 1.00 94.94 88 CYS A N 1
ATOM 649 C CA . CYS A 1 88 ? -2.850 -2.486 -25.718 1.00 94.94 88 CYS A CA 1
ATOM 650 C C . CYS A 1 88 ? -3.363 -1.322 -26.566 1.00 94.94 88 CYS A C 1
ATOM 652 O O . CYS A 1 88 ? -4.001 -0.403 -26.052 1.00 94.94 88 CYS A O 1
ATOM 654 N N . ASN A 1 89 ? -3.064 -1.345 -27.862 1.00 92.44 89 ASN A N 1
ATOM 655 C CA . ASN A 1 89 ? -3.536 -0.339 -28.811 1.00 92.44 89 ASN A CA 1
ATOM 656 C C . ASN A 1 89 ? -4.789 -0.810 -29.574 1.00 92.44 89 ASN A C 1
ATOM 658 O O . ASN A 1 89 ? -5.205 -1.964 -29.478 1.00 92.44 89 ASN A O 1
ATOM 662 N N . ILE A 1 90 ? -5.362 0.087 -30.382 1.00 96.12 90 ILE A N 1
ATOM 663 C CA . ILE A 1 90 ? -6.554 -0.182 -31.208 1.00 96.12 90 ILE A CA 1
ATOM 664 C C . ILE A 1 90 ? -6.342 -1.256 -32.289 1.00 96.12 90 ILE A C 1
ATOM 666 O O . ILE A 1 90 ? -7.309 -1.772 -32.836 1.00 96.12 90 ILE A O 1
ATOM 670 N N . ASN A 1 91 ? -5.088 -1.610 -32.584 1.00 97.00 91 ASN A N 1
ATOM 671 C CA . ASN A 1 91 ? -4.727 -2.637 -33.562 1.00 97.00 91 ASN A CA 1
ATOM 672 C C . ASN A 1 91 ? -4.574 -4.024 -32.916 1.00 97.00 91 ASN A C 1
ATOM 674 O O . ASN A 1 91 ? -3.963 -4.908 -33.513 1.00 97.00 91 ASN A O 1
ATOM 678 N N . ASN A 1 92 ? -5.087 -4.215 -31.694 1.00 95.12 92 ASN A N 1
ATOM 679 C CA . ASN A 1 92 ? -4.963 -5.447 -30.912 1.00 95.12 92 ASN A CA 1
ATOM 680 C C . ASN A 1 92 ? -3.506 -5.867 -30.632 1.00 95.12 92 ASN A C 1
ATOM 682 O O . ASN A 1 92 ? -3.222 -7.050 -30.458 1.00 95.12 92 ASN A O 1
ATOM 686 N N . VAL A 1 93 ? -2.574 -4.909 -30.566 1.00 95.88 93 VAL A N 1
ATOM 687 C CA . VAL A 1 93 ? -1.179 -5.160 -30.179 1.00 95.88 93 VAL A CA 1
ATOM 688 C C . VAL A 1 93 ? -0.962 -4.687 -28.749 1.00 95.88 93 VAL A C 1
ATOM 690 O O . VAL A 1 93 ? -1.158 -3.509 -28.439 1.00 95.88 93 VAL A O 1
ATOM 693 N N . CYS A 1 94 ? -0.521 -5.602 -27.891 1.00 95.44 94 CYS A N 1
ATOM 694 C CA . CYS A 1 94 ? -0.182 -5.326 -26.501 1.00 95.44 94 CYS A CA 1
ATOM 695 C C . CYS A 1 94 ? 1.334 -5.281 -26.313 1.00 95.44 94 CYS A C 1
ATOM 697 O O . CYS A 1 94 ? 2.061 -6.093 -26.879 1.00 95.44 94 CYS A O 1
ATOM 699 N N . ASN A 1 95 ? 1.806 -4.340 -25.502 1.00 92.56 95 ASN A N 1
ATOM 700 C CA . ASN A 1 95 ? 3.215 -4.181 -25.168 1.00 92.56 95 ASN A CA 1
ATOM 701 C C . ASN A 1 95 ? 3.380 -4.213 -23.647 1.00 92.56 95 ASN A C 1
ATOM 703 O O . ASN A 1 95 ? 2.578 -3.637 -22.910 1.00 92.56 95 ASN A O 1
ATOM 707 N N . PHE A 1 96 ? 4.440 -4.870 -23.188 1.00 94.38 96 PHE A N 1
ATOM 708 C CA . PHE A 1 96 ? 4.775 -5.011 -21.774 1.00 94.38 96 PHE A CA 1
ATOM 709 C C . PHE A 1 96 ? 6.178 -4.462 -21.533 1.00 94.38 96 PHE A C 1
ATOM 711 O O . PHE A 1 96 ? 7.101 -4.818 -22.265 1.00 94.38 96 PHE A O 1
ATOM 718 N N . ALA A 1 97 ? 6.328 -3.572 -20.547 1.00 89.19 97 ALA A N 1
ATOM 719 C CA . ALA A 1 97 ? 7.611 -2.964 -20.173 1.00 89.19 97 ALA A CA 1
ATOM 720 C C . ALA A 1 97 ? 8.439 -2.420 -21.365 1.00 89.19 97 ALA A C 1
ATOM 722 O O . ALA A 1 97 ? 9.664 -2.419 -21.334 1.00 89.19 97 ALA A O 1
ATOM 723 N N . SER A 1 98 ? 7.766 -1.987 -22.439 1.00 85.06 98 SER A N 1
ATOM 724 C CA . SER A 1 98 ? 8.392 -1.534 -23.698 1.00 85.06 98 SER A CA 1
ATOM 725 C C . SER A 1 98 ? 8.297 -0.013 -23.893 1.00 85.06 98 SER A C 1
ATOM 727 O O . SER A 1 98 ? 8.506 0.496 -24.992 1.00 85.06 98 SER A O 1
ATOM 729 N N . ARG A 1 99 ? 7.916 0.712 -22.836 1.00 86.69 99 ARG A N 1
ATOM 730 C CA . ARG A 1 99 ? 7.801 2.175 -22.762 1.00 86.69 99 ARG A CA 1
ATOM 731 C C . ARG A 1 99 ? 8.324 2.674 -21.416 1.00 86.69 99 ARG A C 1
ATOM 733 O O . ARG A 1 99 ? 8.544 1.882 -20.502 1.00 86.69 99 ARG A O 1
ATOM 740 N N . ASN A 1 100 ? 8.452 3.994 -21.303 1.00 91.19 100 ASN A N 1
ATOM 741 C CA . ASN A 1 100 ? 8.816 4.704 -20.077 1.00 91.19 100 ASN A CA 1
ATOM 742 C C . ASN A 1 100 ? 7.586 4.925 -19.181 1.00 91.19 100 ASN A C 1
ATOM 744 O O . ASN A 1 100 ? 7.209 6.058 -18.895 1.00 91.19 100 ASN A O 1
ATOM 748 N N . ASP A 1 101 ? 6.932 3.831 -18.809 1.00 94.38 101 ASP A N 1
ATOM 749 C CA . ASP A 1 101 ? 5.846 3.829 -17.832 1.00 94.38 101 ASP A CA 1
ATOM 750 C C . ASP A 1 101 ? 6.417 3.600 -16.414 1.00 94.38 101 ASP A C 1
ATOM 752 O O . ASP A 1 101 ? 7.550 3.134 -16.261 1.00 94.38 101 ASP A O 1
ATOM 756 N N . TYR A 1 102 ? 5.653 3.916 -15.365 1.00 96.62 102 TYR A N 1
ATOM 757 C CA . TYR A 1 102 ? 6.129 3.870 -13.977 1.00 96.62 102 TYR A CA 1
ATOM 758 C C . TYR A 1 102 ? 5.132 3.194 -13.031 1.00 96.62 102 TYR A C 1
ATOM 760 O O . TYR A 1 102 ? 3.917 3.206 -13.243 1.00 96.62 102 TYR A O 1
ATOM 768 N N . SER A 1 103 ? 5.648 2.642 -11.933 1.00 97.62 103 SER A N 1
ATOM 769 C CA . SER A 1 103 ? 4.854 2.216 -10.780 1.00 97.62 103 SER A CA 1
ATOM 770 C C . SER A 1 103 ? 5.467 2.744 -9.487 1.00 97.62 103 SER A C 1
ATOM 772 O O . SER A 1 103 ? 6.688 2.837 -9.359 1.00 97.62 103 SER A O 1
ATOM 774 N N . TYR A 1 104 ? 4.608 3.098 -8.535 1.00 98.19 104 TYR A N 1
ATOM 775 C CA . TYR A 1 104 ? 4.981 3.704 -7.265 1.00 98.19 104 TYR A CA 1
ATOM 776 C C . TYR A 1 104 ? 4.420 2.875 -6.120 1.00 98.19 104 TYR A C 1
ATOM 778 O O . TYR A 1 104 ? 3.248 2.493 -6.118 1.00 98.19 104 TYR A O 1
ATOM 786 N N . TRP A 1 105 ? 5.270 2.618 -5.135 1.00 98.56 105 TRP A N 1
ATOM 787 C CA . TRP A 1 105 ? 5.005 1.713 -4.026 1.00 98.56 105 TRP A CA 1
ATOM 788 C C . TRP A 1 105 ? 5.343 2.425 -2.718 1.00 98.56 105 TRP A C 1
ATOM 790 O O . TRP A 1 105 ? 6.285 3.219 -2.683 1.00 98.56 105 TRP A O 1
ATOM 800 N N . LEU A 1 106 ? 4.602 2.147 -1.641 1.00 98.50 106 LEU A N 1
ATOM 801 C CA . LEU A 1 106 ? 5.030 2.588 -0.311 1.00 98.50 106 LEU A CA 1
ATOM 802 C C . LEU A 1 106 ? 6.345 1.895 0.046 1.00 98.50 106 LEU A C 1
ATOM 804 O O . LEU A 1 106 ? 6.536 0.715 -0.266 1.00 98.50 106 LEU A O 1
ATOM 808 N N . THR A 1 107 ? 7.233 2.618 0.718 1.00 98.19 107 THR A N 1
ATOM 809 C CA . THR A 1 107 ? 8.584 2.137 1.000 1.00 98.19 107 THR A CA 1
ATOM 810 C C . THR A 1 107 ? 8.792 1.758 2.462 1.00 98.19 107 THR A C 1
ATOM 812 O O . THR A 1 107 ? 7.985 2.088 3.334 1.00 98.19 107 THR A O 1
ATOM 815 N N . SER A 1 108 ? 9.878 1.037 2.720 1.00 98.19 108 SER A N 1
ATOM 816 C CA . SER A 1 108 ? 10.425 0.810 4.056 1.00 98.19 108 SER A CA 1
ATOM 817 C C . SER A 1 108 ? 11.377 1.951 4.471 1.00 98.19 108 SER A C 1
ATOM 819 O O . SER A 1 108 ? 11.669 2.834 3.657 1.00 98.19 108 SER A O 1
ATOM 821 N N . PRO A 1 109 ? 11.908 1.936 5.709 1.00 98.31 109 PRO A N 1
ATOM 822 C CA . PRO A 1 109 ? 12.948 2.862 6.159 1.00 98.31 109 PRO A CA 1
ATOM 823 C C . PRO A 1 109 ? 14.356 2.539 5.626 1.00 98.31 109 PRO A C 1
ATOM 825 O O . PRO A 1 109 ? 15.327 3.105 6.129 1.00 98.31 109 PRO A O 1
ATOM 828 N N . GLU A 1 110 ? 14.494 1.614 4.668 1.00 97.94 110 GLU A N 1
ATOM 829 C CA . GLU A 1 110 ? 15.788 1.260 4.081 1.00 97.94 110 GLU A CA 1
ATOM 830 C C . GLU A 1 110 ? 16.456 2.508 3.463 1.00 97.94 110 GLU A C 1
ATOM 832 O O . GLU A 1 110 ? 15.842 3.193 2.634 1.00 97.94 110 GLU A O 1
ATOM 837 N N . PRO A 1 111 ? 17.700 2.845 3.853 1.00 97.25 111 PRO A N 1
ATOM 838 C CA . PRO A 1 111 ? 18.372 4.039 3.361 1.00 97.25 111 PRO A CA 1
ATOM 839 C C . PRO A 1 111 ? 18.764 3.908 1.886 1.00 97.25 111 PRO A C 1
ATOM 841 O O . PRO A 1 111 ? 19.151 2.843 1.405 1.00 97.25 111 PRO A O 1
ATOM 844 N N . MET A 1 112 ? 18.732 5.030 1.162 1.00 95.81 112 MET A N 1
ATOM 845 C CA . MET A 1 112 ? 19.214 5.065 -0.219 1.00 95.81 112 MET A CA 1
ATOM 846 C C . MET A 1 112 ? 20.720 4.729 -0.265 1.00 95.81 112 MET A C 1
ATOM 848 O O . MET A 1 112 ? 21.484 5.264 0.548 1.00 95.81 112 MET A O 1
ATOM 852 N N . PRO A 1 113 ? 21.181 3.887 -1.212 1.00 96.19 113 PRO A N 1
ATOM 853 C CA . PRO A 1 113 ? 22.601 3.606 -1.380 1.00 96.19 113 PRO A CA 1
ATOM 854 C C . PRO A 1 113 ? 23.407 4.889 -1.591 1.00 96.19 113 PRO A C 1
ATOM 856 O O . PRO A 1 113 ? 22.978 5.781 -2.318 1.00 96.19 113 PRO A O 1
ATOM 859 N N . MET A 1 114 ? 24.621 4.957 -1.036 1.00 96.69 114 MET A N 1
ATOM 860 C CA . MET A 1 114 ? 25.494 6.138 -1.171 1.00 96.69 114 MET A CA 1
ATOM 861 C C . MET A 1 114 ? 25.798 6.516 -2.628 1.00 96.69 114 MET A C 1
ATOM 863 O O . MET A 1 114 ? 26.069 7.678 -2.913 1.00 96.69 114 MET A O 1
ATOM 867 N N . SER A 1 115 ? 25.755 5.550 -3.552 1.00 96.75 115 SER A N 1
ATOM 868 C CA . SER A 1 115 ? 25.945 5.800 -4.984 1.00 96.75 115 SER A CA 1
ATOM 869 C C . SER A 1 115 ? 24.814 6.613 -5.617 1.00 96.75 115 SER A C 1
ATOM 871 O O . SER A 1 115 ? 25.004 7.127 -6.716 1.00 96.75 115 SER A O 1
ATOM 873 N N . MET A 1 116 ? 23.645 6.700 -4.966 1.00 96.00 116 MET A N 1
ATOM 874 C CA . MET A 1 116 ? 22.417 7.322 -5.484 1.00 96.00 116 MET A CA 1
ATOM 875 C C . MET A 1 116 ? 21.972 6.753 -6.845 1.00 96.00 116 MET A C 1
ATOM 877 O O . MET A 1 116 ? 21.191 7.366 -7.571 1.00 96.00 116 MET A O 1
ATOM 881 N N . ALA A 1 117 ? 22.485 5.575 -7.209 1.00 96.81 117 ALA A N 1
ATOM 882 C CA . ALA A 1 117 ? 22.172 4.914 -8.463 1.00 96.81 117 ALA A CA 1
ATOM 883 C C . ALA A 1 117 ? 20.826 4.173 -8.365 1.00 96.81 117 ALA A C 1
ATOM 885 O O . ALA A 1 117 ? 20.478 3.681 -7.287 1.00 96.81 117 ALA A O 1
ATOM 886 N N . PRO A 1 118 ? 20.086 4.030 -9.481 1.00 96.50 118 PRO A N 1
ATOM 887 C CA . PRO A 1 118 ? 18.868 3.233 -9.511 1.00 96.50 118 PRO A CA 1
ATOM 888 C C . PRO A 1 118 ? 19.099 1.794 -9.042 1.00 96.50 118 PRO A C 1
ATOM 890 O O . PRO A 1 118 ? 20.037 1.115 -9.467 1.00 96.50 118 PRO A O 1
ATOM 893 N N . ILE A 1 119 ? 18.203 1.330 -8.178 1.00 97.31 119 ILE A N 1
ATOM 894 C CA . ILE A 1 119 ? 18.238 -0.003 -7.578 1.00 97.31 119 ILE A CA 1
ATOM 895 C C . ILE A 1 119 ? 17.522 -0.977 -8.514 1.00 97.31 119 ILE A C 1
ATOM 897 O O . ILE A 1 119 ? 16.461 -0.660 -9.052 1.00 97.31 119 ILE A O 1
ATOM 901 N N . THR A 1 120 ? 18.104 -2.156 -8.740 1.00 96.69 120 THR A N 1
ATOM 902 C CA . THR A 1 120 ? 17.612 -3.108 -9.750 1.00 96.69 120 THR A CA 1
ATOM 903 C C . THR A 1 120 ? 17.577 -4.549 -9.239 1.00 96.69 120 THR A C 1
ATOM 905 O O . THR A 1 120 ? 18.322 -4.941 -8.339 1.00 96.69 120 THR A O 1
ATOM 908 N N . GLY A 1 121 ? 16.689 -5.362 -9.816 1.00 95.38 121 GLY A N 1
ATOM 909 C CA . GLY A 1 121 ? 16.552 -6.779 -9.472 1.00 95.38 121 GLY A CA 1
ATOM 910 C C . GLY A 1 121 ? 16.145 -7.015 -8.014 1.00 95.38 121 GLY A C 1
ATOM 911 O O . GLY A 1 121 ? 15.384 -6.246 -7.431 1.00 95.38 121 GLY A O 1
ATOM 912 N N . GLU A 1 122 ? 16.680 -8.077 -7.410 1.00 95.38 122 GLU A N 1
ATOM 913 C CA . GLU A 1 122 ? 16.362 -8.481 -6.030 1.00 95.38 122 GLU A CA 1
ATOM 914 C C . GLU A 1 122 ? 16.748 -7.434 -4.976 1.00 95.38 122 GLU A C 1
ATOM 916 O O . GLU A 1 122 ? 16.160 -7.397 -3.895 1.00 95.38 122 GLU A O 1
ATOM 921 N N . SER A 1 123 ? 17.687 -6.535 -5.295 1.00 96.56 123 SER A N 1
ATOM 922 C CA . SER A 1 123 ? 18.100 -5.461 -4.381 1.00 96.56 123 SER A CA 1
ATOM 923 C C . SER A 1 123 ? 17.004 -4.422 -4.116 1.00 96.56 123 SER A C 1
ATOM 925 O O . SER A 1 123 ? 17.129 -3.634 -3.186 1.00 96.56 123 SER A O 1
ATOM 927 N N . ILE A 1 124 ? 15.904 -4.447 -4.879 1.00 97.88 124 ILE A N 1
ATOM 928 C CA . ILE A 1 124 ? 14.723 -3.605 -4.648 1.00 97.88 124 ILE A CA 1
ATOM 929 C C . ILE A 1 124 ? 13.929 -4.080 -3.421 1.00 97.88 124 ILE A C 1
ATOM 931 O O . ILE A 1 124 ? 13.319 -3.272 -2.727 1.00 97.88 124 ILE A O 1
ATOM 935 N N . LYS A 1 125 ? 13.934 -5.386 -3.128 1.00 96.44 125 LYS A N 1
ATOM 936 C CA . LYS A 1 125 ? 13.065 -6.011 -2.118 1.00 96.44 125 LYS A CA 1
ATOM 937 C C . LYS A 1 125 ? 13.106 -5.343 -0.731 1.00 96.44 125 LYS A C 1
ATOM 939 O O . LYS A 1 125 ? 12.025 -5.175 -0.167 1.00 96.44 125 LYS A O 1
ATOM 944 N N . PRO A 1 126 ? 14.268 -4.933 -0.182 1.00 98.19 126 PRO A N 1
ATOM 945 C CA . PRO A 1 126 ? 14.333 -4.265 1.117 1.00 98.19 126 PRO A CA 1
ATOM 946 C C . PRO A 1 126 ? 13.580 -2.934 1.177 1.00 98.19 126 PRO A C 1
ATOM 948 O O . PRO A 1 126 ? 13.169 -2.528 2.257 1.00 98.19 126 PRO A O 1
ATOM 951 N N . PHE A 1 127 ? 13.356 -2.274 0.037 1.00 98.44 127 PHE A N 1
ATOM 952 C CA . PHE A 1 127 ? 12.726 -0.957 -0.037 1.00 98.44 127 PHE A CA 1
ATOM 953 C C . PHE A 1 127 ? 11.204 -1.008 -0.093 1.00 98.44 127 PHE A C 1
ATOM 955 O O . PHE A 1 127 ? 10.580 0.024 0.112 1.00 98.44 127 PHE A O 1
ATOM 962 N N . ILE A 1 128 ? 10.585 -2.154 -0.393 1.00 98.56 128 ILE A N 1
ATOM 963 C CA . ILE A 1 128 ? 9.146 -2.219 -0.684 1.00 98.56 128 ILE A CA 1
ATOM 964 C C . ILE A 1 128 ? 8.353 -2.591 0.570 1.00 98.56 128 ILE A C 1
ATOM 966 O O . ILE A 1 128 ? 8.582 -3.638 1.176 1.00 98.56 128 ILE A O 1
ATOM 970 N N . SER A 1 129 ? 7.372 -1.758 0.926 1.00 98.75 129 SER A N 1
ATOM 971 C CA . SER A 1 129 ? 6.456 -2.022 2.035 1.00 98.75 129 SER A CA 1
ATOM 972 C C . SER A 1 129 ? 5.558 -3.229 1.758 1.00 98.75 129 SER A C 1
ATOM 974 O O . SER A 1 129 ? 5.070 -3.431 0.641 1.00 98.75 129 SER A O 1
ATOM 976 N N . ARG A 1 130 ? 5.266 -3.988 2.816 1.00 98.81 130 ARG A N 1
ATOM 977 C CA . ARG A 1 130 ? 4.239 -5.034 2.819 1.00 98.81 130 ARG A CA 1
ATOM 978 C C . ARG A 1 130 ? 2.878 -4.523 3.277 1.00 98.81 130 ARG A C 1
ATOM 980 O O . ARG A 1 130 ? 2.763 -3.510 3.969 1.00 98.81 130 ARG A O 1
ATOM 987 N N . CYS A 1 131 ? 1.850 -5.277 2.917 1.00 98.88 131 CYS A N 1
ATOM 988 C CA . CYS A 1 131 ? 0.466 -5.020 3.289 1.00 98.88 131 CYS A CA 1
ATOM 989 C C . CYS A 1 131 ? -0.273 -6.316 3.629 1.00 98.88 131 CYS A C 1
ATOM 991 O O . CYS A 1 131 ? 0.135 -7.399 3.206 1.00 98.88 131 CYS A O 1
ATOM 993 N N . ALA A 1 132 ? -1.364 -6.182 4.377 1.00 98.75 132 ALA A N 1
ATOM 994 C CA . ALA A 1 132 ? -2.318 -7.243 4.666 1.00 98.75 132 ALA A CA 1
ATOM 995 C C . ALA A 1 132 ? -3.736 -6.737 4.393 1.00 98.75 132 ALA A C 1
ATOM 997 O O . ALA A 1 132 ? -4.084 -5.622 4.788 1.00 98.75 132 ALA A O 1
ATOM 998 N N . VAL A 1 133 ? -4.539 -7.559 3.722 1.00 98.50 133 VAL A N 1
ATOM 999 C CA . VAL A 1 133 ? -5.974 -7.336 3.538 1.00 98.50 133 VAL A CA 1
ATOM 1000 C C . VAL A 1 133 ? -6.717 -8.202 4.538 1.00 98.50 133 VAL A C 1
ATOM 1002 O O . VAL A 1 133 ? -6.510 -9.418 4.590 1.00 98.50 133 VAL A O 1
ATOM 1005 N N . CYS A 1 134 ? -7.573 -7.560 5.322 1.00 97.56 134 CYS A N 1
ATOM 1006 C CA . CYS A 1 134 ? -8.319 -8.177 6.404 1.00 97.56 134 CYS A CA 1
ATOM 1007 C C . CYS A 1 134 ? -9.821 -8.005 6.167 1.00 97.56 134 CYS A C 1
ATOM 1009 O O . CYS A 1 134 ? -10.262 -6.965 5.672 1.00 97.56 134 CYS A O 1
ATOM 1011 N N . GLU A 1 13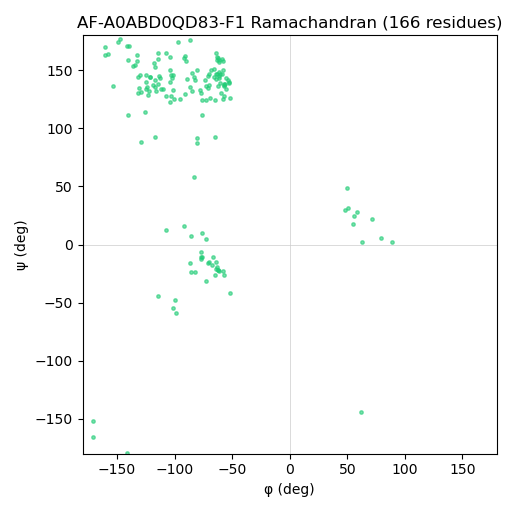5 ? -10.600 -9.011 6.538 1.00 96.25 135 GLU A N 1
ATOM 1012 C CA . GLU A 1 135 ? -12.053 -8.933 6.595 1.00 96.25 135 GLU A CA 1
ATOM 1013 C C . GLU A 1 135 ? -12.480 -8.348 7.942 1.00 96.25 135 GLU A C 1
ATOM 1015 O O . GLU A 1 135 ? -11.988 -8.747 9.001 1.00 96.25 135 GLU A O 1
ATOM 1020 N N . ALA A 1 136 ? -13.375 -7.368 7.892 1.00 94.00 136 ALA A N 1
ATOM 1021 C CA . ALA A 1 136 ? -13.933 -6.696 9.049 1.00 94.00 136 ALA A CA 1
ATOM 1022 C C . ALA A 1 136 ? -15.437 -7.007 9.169 1.00 94.00 136 ALA A C 1
ATOM 1024 O O . ALA A 1 136 ? -16.145 -7.061 8.161 1.00 94.00 136 ALA A O 1
ATOM 1025 N N . PRO A 1 137 ? -15.967 -7.132 10.398 1.00 91.44 137 PRO A N 1
ATOM 1026 C CA . PRO A 1 137 ? -17.390 -7.402 10.619 1.00 91.44 137 PRO A CA 1
ATOM 1027 C C . PRO A 1 137 ? -18.290 -6.197 10.288 1.00 91.44 137 PRO A C 1
ATOM 1029 O O . PRO A 1 137 ? -19.505 -6.337 10.167 1.00 91.44 137 PRO A O 1
ATOM 1032 N N . ALA A 1 138 ? -17.713 -4.999 10.163 1.00 92.38 138 ALA A N 1
ATOM 1033 C CA . ALA A 1 138 ? -18.422 -3.752 9.905 1.00 92.38 138 ALA A CA 1
ATOM 1034 C C . ALA A 1 138 ? -17.553 -2.767 9.105 1.00 92.38 138 ALA A C 1
ATOM 1036 O O . ALA A 1 138 ? -16.369 -3.000 8.864 1.00 92.38 138 ALA A O 1
ATOM 1037 N N . MET A 1 139 ? -18.160 -1.646 8.710 1.00 93.94 139 MET A N 1
ATOM 1038 C CA . MET A 1 139 ? -17.499 -0.564 7.976 1.00 93.94 139 MET A CA 1
ATOM 1039 C C . MET A 1 139 ? -16.315 0.013 8.769 1.00 93.94 139 MET A C 1
ATOM 1041 O O . MET A 1 139 ? -16.388 0.133 9.991 1.00 93.94 139 MET A O 1
ATOM 1045 N N . VAL A 1 140 ? -15.267 0.452 8.070 1.00 96.31 140 VAL A N 1
ATOM 1046 C CA . VAL A 1 140 ? -14.090 1.111 8.659 1.00 96.31 140 VAL A CA 1
ATOM 1047 C C . VAL A 1 140 ? -13.962 2.523 8.090 1.00 96.31 140 VAL A C 1
ATOM 1049 O O . VAL A 1 140 ? -14.146 2.727 6.893 1.00 96.31 140 VAL A O 1
ATOM 1052 N N . ILE A 1 141 ? -13.653 3.501 8.947 1.00 97.50 141 ILE A N 1
ATOM 1053 C CA . ILE A 1 141 ? -13.453 4.907 8.564 1.00 97.50 141 ILE A CA 1
ATOM 1054 C C . ILE A 1 141 ? -12.174 5.465 9.191 1.00 97.50 141 ILE A C 1
ATOM 1056 O O . ILE A 1 141 ? -11.718 4.982 10.227 1.00 97.50 141 ILE A O 1
ATOM 1060 N N . ALA A 1 142 ? -11.643 6.532 8.596 1.00 98.12 142 ALA A N 1
ATOM 1061 C CA . ALA A 1 142 ? -10.621 7.375 9.205 1.00 98.12 142 ALA A CA 1
ATOM 1062 C C . ALA A 1 142 ? -11.250 8.670 9.746 1.00 98.12 142 ALA A C 1
ATOM 1064 O O . ALA A 1 142 ? -12.165 9.230 9.142 1.00 98.12 142 ALA A O 1
ATOM 1065 N N . VAL A 1 143 ? -10.749 9.157 10.884 1.00 98.31 143 VAL A N 1
ATOM 1066 C CA . VAL A 1 143 ? -11.149 10.437 11.487 1.00 98.31 143 VAL A CA 1
ATOM 1067 C C . VAL A 1 143 ? -9.900 11.293 11.673 1.00 98.31 143 VAL A C 1
ATOM 1069 O O . VAL A 1 143 ? -8.873 10.802 12.135 1.00 98.31 143 VAL A O 1
ATOM 1072 N N . HIS A 1 144 ? -9.988 12.577 11.325 1.00 98.38 144 HIS A N 1
ATOM 1073 C CA . HIS A 1 144 ? -8.859 13.509 11.332 1.00 98.38 144 HIS A CA 1
ATOM 1074 C C . HIS A 1 144 ? -9.088 14.625 12.357 1.00 98.38 144 HIS A C 1
ATOM 1076 O O . HIS A 1 144 ? -10.153 15.237 12.378 1.00 98.38 144 HIS A O 1
ATOM 1082 N N . SER A 1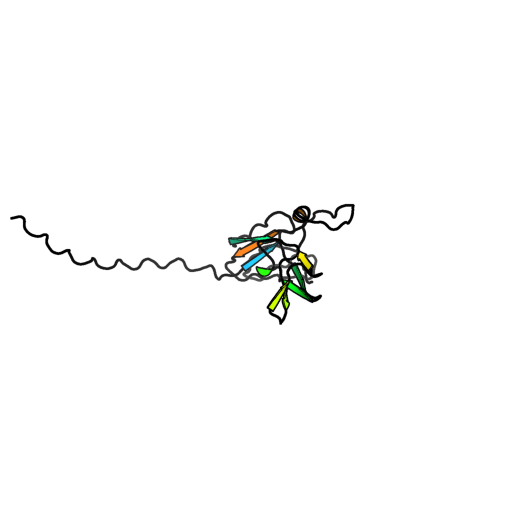 145 ? -8.090 14.913 13.201 1.00 98.00 145 SER A N 1
ATOM 1083 C CA . SER A 1 145 ? -8.210 15.941 14.249 1.00 98.00 145 SER A CA 1
ATOM 1084 C C . SER A 1 145 ? -7.882 17.354 13.774 1.00 98.00 145 SER A C 1
ATOM 1086 O O . SER A 1 145 ? -8.305 18.314 14.409 1.00 98.00 145 SER A O 1
ATOM 1088 N N . GLN A 1 146 ? -7.092 17.489 12.700 1.00 97.94 146 GLN A N 1
ATOM 1089 C CA . GLN A 1 146 ? -6.472 18.755 12.276 1.00 97.94 146 GLN A CA 1
ATOM 1090 C C . GLN A 1 146 ? -5.608 19.407 13.380 1.00 97.94 146 GLN A C 1
ATOM 1092 O O . GLN A 1 146 ? -5.399 20.618 13.390 1.00 97.94 146 GLN A O 1
ATOM 1097 N N . THR A 1 147 ? -5.113 18.603 14.326 1.00 97.81 147 THR A N 1
ATOM 1098 C CA . THR A 1 147 ? -4.236 19.021 15.429 1.00 97.81 147 THR A CA 1
ATOM 1099 C C . THR A 1 147 ? -3.175 17.946 15.693 1.00 97.81 147 THR A C 1
ATOM 1101 O O . THR A 1 147 ? -3.152 16.909 15.035 1.00 97.81 147 THR A O 1
ATOM 1104 N N . ILE A 1 148 ? -2.301 18.168 16.680 1.00 97.12 148 ILE A N 1
ATOM 1105 C CA . ILE A 1 148 ? -1.346 17.148 17.150 1.00 97.12 148 ILE A CA 1
ATOM 1106 C C . ILE A 1 148 ? -1.985 16.083 18.057 1.00 97.12 148 ILE A C 1
ATOM 1108 O O . ILE A 1 148 ? -1.334 15.102 18.403 1.00 97.12 148 ILE A O 1
ATOM 1112 N N . GLN A 1 149 ? -3.231 16.295 18.492 1.00 98.06 149 GLN A N 1
ATOM 1113 C CA . GLN A 1 149 ? -3.944 15.369 19.366 1.00 98.06 149 GLN A CA 1
ATOM 1114 C C . GLN A 1 149 ? -4.613 14.267 18.539 1.00 98.06 149 GLN A C 1
ATOM 1116 O O . GLN A 1 149 ? -5.072 14.504 17.417 1.00 98.06 149 GLN A O 1
ATOM 1121 N N . ILE A 1 150 ? -4.702 13.067 19.113 1.00 97.81 150 ILE A N 1
ATOM 1122 C CA . ILE A 1 150 ? -5.387 11.925 18.497 1.00 97.81 150 ILE A CA 1
ATOM 1123 C C . ILE A 1 150 ? -6.905 12.173 18.570 1.00 97.81 150 ILE A C 1
ATOM 1125 O O . ILE A 1 150 ? -7.418 12.393 19.670 1.00 97.81 150 ILE A O 1
ATOM 1129 N N . PRO A 1 151 ? -7.644 12.154 17.442 1.00 98.00 151 PRO A N 1
ATOM 1130 C CA . PRO A 1 151 ? -9.093 12.309 17.475 1.00 98.00 151 PRO A CA 1
ATOM 1131 C C . PRO A 1 151 ? -9.749 11.059 18.089 1.00 98.00 151 PRO A C 1
ATOM 1133 O O . PRO A 1 151 ? -9.353 9.941 17.751 1.00 98.00 151 PRO A O 1
ATOM 1136 N N . PRO A 1 152 ? -10.759 11.206 18.964 1.00 97.88 152 PRO A N 1
ATOM 1137 C CA . PRO A 1 152 ? -11.518 10.063 19.458 1.00 97.88 152 PRO A CA 1
ATOM 1138 C C . PRO A 1 152 ? -12.366 9.444 18.337 1.00 97.88 152 PRO A C 1
ATOM 1140 O O . PRO A 1 152 ? -12.826 10.144 17.431 1.00 97.88 152 PRO A O 1
ATOM 1143 N N . CYS A 1 153 ? -12.617 8.135 18.417 1.00 97.94 153 CYS A N 1
ATOM 1144 C CA . CYS A 1 153 ? -13.577 7.478 17.530 1.00 97.94 153 CYS A CA 1
ATOM 1145 C C . CYS A 1 153 ? -15.009 7.989 17.805 1.00 97.94 153 CYS A C 1
ATOM 1147 O O . CYS A 1 153 ? -15.316 8.348 18.947 1.00 97.94 153 CYS A O 1
ATOM 1149 N N . PRO A 1 154 ? -15.909 8.006 16.801 1.00 98.25 154 PRO A N 1
ATOM 1150 C CA . PRO A 1 154 ? -17.306 8.360 17.026 1.00 98.25 154 PRO A CA 1
ATOM 1151 C C . PRO A 1 154 ? -17.985 7.382 17.994 1.00 98.25 154 PRO A C 1
ATOM 1153 O O . PRO A 1 154 ? -17.557 6.239 18.159 1.00 98.25 154 PRO A O 1
ATOM 1156 N N . GLN A 1 155 ? -19.079 7.811 18.624 1.00 97.69 155 GLN A N 1
ATOM 1157 C CA . GLN A 1 155 ? -19.815 6.958 19.556 1.00 97.69 155 GLN A CA 1
ATOM 1158 C C . GLN A 1 155 ? -20.265 5.652 18.875 1.00 97.69 155 GLN A C 1
ATOM 1160 O O . GLN A 1 155 ? -20.893 5.683 17.819 1.00 97.69 155 GLN A O 1
ATOM 1165 N N . GLY A 1 156 ? -19.947 4.509 19.494 1.00 95.06 156 GLY A N 1
ATOM 1166 C CA . GLY A 1 156 ? -20.259 3.175 18.966 1.00 95.06 156 GLY A CA 1
ATOM 1167 C C . GLY A 1 156 ? -19.194 2.571 18.042 1.00 95.06 156 GLY A C 1
ATOM 1168 O O . GLY A 1 156 ? -19.396 1.463 17.556 1.00 95.06 156 GLY A O 1
ATOM 1169 N N . TRP A 1 157 ? -18.068 3.257 17.818 1.00 96.62 157 TRP A N 1
ATOM 1170 C CA . TRP A 1 157 ? -16.951 2.763 17.008 1.00 96.62 157 TRP A CA 1
ATOM 1171 C C . TRP A 1 157 ? -15.786 2.290 17.880 1.00 96.62 157 TRP A C 1
ATOM 1173 O O . TRP A 1 157 ? -15.506 2.872 18.929 1.00 96.62 157 TRP A O 1
ATOM 1183 N N . ALA A 1 158 ? -15.085 1.255 17.417 1.00 95.81 158 ALA A N 1
ATOM 1184 C CA . ALA A 1 158 ? -13.863 0.749 18.035 1.00 95.81 158 ALA A CA 1
ATOM 1185 C C . ALA A 1 158 ? -12.621 1.226 17.265 1.00 95.81 158 ALA A C 1
ATOM 1187 O O . ALA A 1 158 ? -12.650 1.366 16.043 1.00 95.81 158 ALA A O 1
ATOM 1188 N N . SER A 1 159 ? -11.528 1.473 17.988 1.00 97.31 159 SER A N 1
ATOM 1189 C CA . SER A 1 159 ? -10.250 1.878 17.393 1.00 97.31 159 SER A CA 1
ATOM 1190 C C . SER A 1 159 ? -9.518 0.674 16.797 1.00 97.31 159 SER A C 1
ATOM 1192 O O . SER A 1 159 ? -9.379 -0.343 17.472 1.00 97.31 159 SER A O 1
ATOM 1194 N N . LEU A 1 160 ? -9.016 0.805 15.563 1.00 97.50 160 LEU A N 1
ATOM 1195 C CA . LEU A 1 160 ? -8.165 -0.208 14.919 1.00 97.50 160 LEU A CA 1
ATOM 1196 C C . LEU A 1 160 ? -6.675 0.158 14.993 1.00 97.50 160 LEU A C 1
ATOM 1198 O O . LEU A 1 160 ? -5.843 -0.675 15.348 1.00 97.50 160 LEU A O 1
ATOM 1202 N N . TRP A 1 161 ? -6.326 1.401 14.647 1.00 98.06 161 TRP A N 1
ATOM 1203 C CA . TRP A 1 161 ? -4.982 1.966 14.787 1.00 98.06 161 TRP A CA 1
ATOM 1204 C C . TRP A 1 161 ? -5.025 3.501 14.758 1.00 98.06 161 TRP A C 1
ATOM 1206 O O . TRP A 1 161 ? -6.043 4.105 14.424 1.00 98.06 161 TRP A O 1
ATOM 1216 N N . ILE A 1 162 ? -3.893 4.131 15.083 1.00 98.38 162 ILE A N 1
ATOM 1217 C CA . ILE A 1 162 ? -3.673 5.581 14.979 1.00 98.38 162 ILE A CA 1
ATOM 1218 C C . ILE A 1 162 ? -2.597 5.879 13.931 1.00 98.38 162 ILE A C 1
ATOM 1220 O O . ILE A 1 162 ? -1.791 5.007 13.603 1.00 98.38 162 ILE A O 1
ATOM 1224 N N . GLY A 1 163 ? -2.559 7.104 13.413 1.00 97.25 163 GLY A N 1
ATOM 1225 C CA . GLY A 1 163 ? -1.569 7.499 12.416 1.00 97.25 163 GLY A CA 1
ATOM 1226 C C . GLY A 1 163 ? -1.573 8.994 12.120 1.00 97.25 163 GLY A C 1
ATOM 1227 O O . GLY A 1 163 ? -2.156 9.789 12.857 1.00 97.25 163 GLY A O 1
ATOM 1228 N N . TYR A 1 164 ? -0.921 9.359 11.020 1.00 97.94 164 TYR A N 1
ATOM 1229 C CA . TYR A 1 164 ? -0.850 10.727 10.512 1.00 97.94 164 TYR A CA 1
ATOM 1230 C C . TYR A 1 164 ? -1.773 10.899 9.305 1.00 97.94 164 TYR A C 1
ATOM 1232 O O . TYR A 1 164 ? -2.024 9.957 8.557 1.00 97.94 164 TYR A O 1
ATOM 1240 N N . SER A 1 165 ? -2.283 12.115 9.115 1.00 97.94 165 SER A N 1
ATOM 1241 C CA . SER A 1 165 ? -3.186 12.425 8.002 1.00 97.94 165 SER A CA 1
ATOM 1242 C C . SER A 1 165 ? -2.395 12.556 6.697 1.00 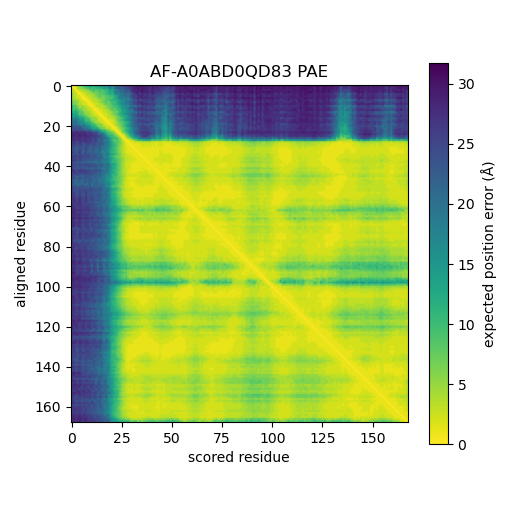97.94 165 SER A C 1
ATOM 1244 O O . SER A 1 165 ? -1.632 13.507 6.545 1.00 97.94 165 SER A O 1
ATOM 1246 N N . PHE A 1 166 ? -2.584 11.613 5.772 1.00 96.75 166 PHE A N 1
ATOM 1247 C CA . PHE A 1 166 ? -2.005 11.618 4.425 1.00 96.75 166 PHE A CA 1
ATOM 1248 C C . PHE A 1 166 ? -3.105 11.921 3.397 1.00 96.75 166 PHE A C 1
ATOM 1250 O O . PHE A 1 166 ? -4.156 11.289 3.443 1.00 96.75 166 PHE A O 1
ATOM 1257 N N . VAL A 1 167 ? -2.892 12.909 2.519 1.00 94.81 167 VAL A N 1
ATOM 1258 C CA . VAL A 1 167 ? -3.926 13.416 1.589 1.00 94.81 167 VAL A CA 1
ATOM 1259 C C . VAL A 1 167 ? -3.593 13.139 0.124 1.00 94.81 167 VAL A C 1
ATOM 1261 O O . VAL A 1 167 ? -4.488 12.746 -0.621 1.00 94.81 167 VAL A O 1
ATOM 1264 N N . MET A 1 168 ? -2.347 13.364 -0.300 1.00 88.56 168 MET A N 1
ATOM 1265 C CA . MET A 1 168 ? -1.898 13.167 -1.682 1.00 88.56 168 MET A CA 1
ATOM 1266 C C . MET A 1 168 ? -0.380 13.061 -1.768 1.00 88.56 168 MET A C 1
ATOM 1268 O O . MET A 1 168 ? 0.292 13.698 -0.923 1.00 88.56 168 MET A O 1
#

Foldseek 3Di:
DDDDDDDDDDDDDDDDDDDDDPDCLQPPAKFKDWDLFLDEDDFFPQWAFDDKAFFWAWWADPNDIDGDDRGDCVRGDRDDDQFPDWDADPVRDIDGPPDPIGTDGRFHPDDQPPVNDDDDDPRCSRTIIMMTMIGHSDYDDDDDDVDPDWDDDPPPDDDRDTDDDDDD

Mean predicted aligned error: 8.6 Å

InterPro domains:
  IPR001442 Collagen IV, non-collagenous [PF01413] (30-135)
  IPR001442 Collagen IV, non-collagenous [PF01413] (139-168)
  IPR001442 Collagen IV, non-collagenous [PS51403] (28-168)
  IPR001442 Collagen IV, non-collagenous [SM00111] (28-137)
  IPR016187 C-type lectin fold [SSF56436] (27-136)
  IPR016187 C-type lectin fold [SSF56436] (137-168)
  IPR019326 Protein NDNF [PTHR14619] (52-168)
  IPR036954 Collagen IV, non-collagenous domain superfamily [G3DSA:2.170.240.10] (24-168)